Protein AF-A0A2A7MR68-F1 (afdb_monomer)

Radius of gyration: 27.94 Å; Cα contacts (8 Å, |Δi|>4): 15; chains: 1; bounding box: 68×42×60 Å

Structure (mmCIF, N/CA/C/O backbone):
data_AF-A0A2A7MR68-F1
#
_entry.id   AF-A0A2A7MR68-F1
#
loop_
_atom_site.group_PDB
_atom_site.id
_atom_site.type_symbol
_atom_site.label_atom_id
_atom_site.label_alt_id
_atom_site.label_comp_id
_atom_site.label_asym_id
_atom_site.label_entity_id
_atom_site.label_seq_id
_atom_site.pdbx_PDB_ins_code
_atom_site.Cartn_x
_atom_site.Cartn_y
_atom_site.Cartn_z
_atom_site.occupancy
_atom_site.B_iso_or_equiv
_atom_site.auth_seq_id
_atom_site.auth_comp_id
_atom_site.auth_asym_id
_atom_site.auth_atom_id
_atom_site.pdbx_PDB_model_num
ATOM 1 N N . MET A 1 1 ? 50.397 -33.764 39.983 1.00 43.91 1 MET A N 1
ATOM 2 C CA . MET A 1 1 ? 50.039 -32.702 39.023 1.00 43.91 1 MET A CA 1
ATOM 3 C C . MET A 1 1 ? 48.529 -32.780 38.830 1.00 43.91 1 MET A C 1
ATOM 5 O O . MET A 1 1 ? 48.083 -33.701 38.169 1.00 43.91 1 MET A O 1
ATOM 9 N N . GLY A 1 2 ? 47.789 -31.890 39.506 1.00 48.12 2 GLY A N 1
ATOM 10 C CA . GLY A 1 2 ? 46.398 -31.510 39.213 1.00 48.12 2 GLY A CA 1
ATOM 11 C C . GLY A 1 2 ? 45.254 -32.420 39.679 1.00 48.12 2 GLY A C 1
ATOM 12 O O . GLY A 1 2 ? 44.713 -33.154 38.864 1.00 48.12 2 GLY A O 1
ATOM 13 N N . ASP A 1 3 ? 44.816 -32.274 40.935 1.00 46.06 3 ASP A N 1
ATOM 14 C CA . ASP A 1 3 ? 43.413 -32.504 41.320 1.00 46.06 3 ASP A CA 1
ATOM 15 C C . ASP A 1 3 ? 42.536 -31.443 40.635 1.00 46.06 3 ASP A C 1
ATOM 17 O O . ASP A 1 3 ? 42.815 -30.247 40.753 1.00 46.06 3 ASP A O 1
ATOM 21 N N . VAL A 1 4 ? 41.476 -31.851 39.933 1.00 52.31 4 VAL A N 1
ATOM 22 C CA . VAL A 1 4 ? 40.451 -30.930 39.412 1.00 52.31 4 VAL A CA 1
ATOM 23 C C . VAL A 1 4 ? 39.128 -31.251 40.094 1.00 52.31 4 VAL A C 1
ATOM 25 O O . VAL A 1 4 ? 38.322 -32.056 39.629 1.00 52.31 4 VAL A O 1
ATOM 28 N N . THR A 1 5 ? 38.919 -30.605 41.235 1.00 50.59 5 THR A N 1
ATOM 29 C CA . THR A 1 5 ? 37.653 -30.586 41.966 1.00 50.59 5 THR A CA 1
ATOM 30 C C . THR A 1 5 ? 36.594 -29.883 41.118 1.00 50.59 5 THR A C 1
ATOM 32 O O . THR A 1 5 ? 36.638 -28.669 40.920 1.00 50.59 5 THR A O 1
ATOM 35 N N . THR A 1 6 ? 35.620 -30.638 40.607 1.00 55.28 6 THR A N 1
ATOM 36 C CA . THR A 1 6 ? 34.403 -30.063 40.020 1.00 55.28 6 THR A CA 1
ATOM 37 C C . THR A 1 6 ? 33.564 -29.457 41.143 1.00 55.28 6 THR A C 1
ATOM 39 O O . THR A 1 6 ? 32.910 -30.169 41.902 1.00 55.28 6 THR A O 1
ATOM 42 N N . HIS A 1 7 ? 33.576 -28.130 41.258 1.00 49.97 7 HIS A N 1
ATOM 43 C CA . HIS A 1 7 ? 32.625 -27.400 42.090 1.00 49.97 7 HIS A CA 1
ATOM 44 C C . HIS A 1 7 ? 31.303 -27.246 41.326 1.00 49.97 7 HIS A C 1
ATOM 46 O O . HIS A 1 7 ? 31.123 -26.314 40.545 1.00 49.97 7 HIS A O 1
ATOM 52 N N . GLN A 1 8 ? 30.364 -28.169 41.547 1.00 54.91 8 GLN A N 1
ATOM 53 C CA . GLN A 1 8 ? 28.955 -27.943 41.224 1.00 54.91 8 GLN A CA 1
ATOM 54 C C . GLN A 1 8 ? 28.374 -26.961 42.242 1.00 54.91 8 GLN A C 1
ATOM 56 O O . GLN A 1 8 ? 28.214 -27.286 43.417 1.00 54.91 8 GLN A O 1
ATOM 61 N N . VAL A 1 9 ? 28.062 -25.749 41.789 1.00 54.84 9 VAL A N 1
ATOM 62 C CA . VAL A 1 9 ? 27.311 -24.769 42.579 1.00 54.84 9 VAL A CA 1
ATOM 63 C C . VAL A 1 9 ? 25.818 -25.037 42.354 1.00 54.84 9 VAL A C 1
ATOM 65 O O . VAL A 1 9 ? 25.377 -25.000 41.202 1.00 54.84 9 VAL A O 1
ATOM 68 N N . PRO A 1 10 ? 25.015 -25.326 43.393 1.00 46.03 10 PRO A N 1
ATOM 69 C CA . PRO A 1 10 ? 23.580 -25.480 43.223 1.00 46.03 10 PRO A CA 1
ATOM 70 C C . PRO A 1 10 ? 22.953 -24.091 43.080 1.00 46.03 10 PRO A C 1
ATOM 72 O O . PRO A 1 10 ? 22.898 -23.306 44.025 1.00 46.03 10 PRO A O 1
ATOM 75 N N . TRP A 1 11 ? 22.476 -23.769 41.881 1.00 58.22 11 TRP A N 1
ATOM 76 C CA . TRP A 1 11 ? 21.620 -22.607 41.679 1.00 58.22 11 TRP A CA 1
ATOM 77 C C . TRP A 1 11 ? 20.300 -22.854 42.415 1.00 58.22 11 TRP A C 1
ATOM 79 O O . TRP A 1 11 ? 19.484 -23.674 41.992 1.00 58.22 11 TRP A O 1
ATOM 89 N N . HIS A 1 12 ? 20.073 -22.150 43.522 1.00 59.03 12 HIS A N 1
ATOM 90 C CA . HIS A 1 12 ? 18.744 -22.044 44.111 1.00 59.03 12 HIS A CA 1
ATOM 91 C C . HIS A 1 12 ? 17.873 -21.206 43.172 1.00 59.03 12 HIS A C 1
ATOM 93 O O . HIS A 1 12 ? 17.861 -19.979 43.242 1.00 59.03 12 HIS A O 1
ATOM 99 N N . ALA A 1 13 ? 17.148 -21.870 42.274 1.00 57.00 13 ALA A N 1
ATOM 100 C CA . ALA A 1 13 ? 16.078 -21.244 41.516 1.00 57.00 13 ALA A CA 1
ATOM 101 C C . ALA A 1 13 ? 14.901 -20.981 42.468 1.00 57.00 13 ALA A C 1
ATOM 103 O O . ALA A 1 13 ? 13.991 -21.799 42.607 1.00 57.00 13 ALA A O 1
ATOM 104 N N . THR A 1 14 ? 14.917 -19.845 43.166 1.00 58.62 14 THR A N 1
ATOM 105 C CA . THR A 1 14 ? 13.699 -19.304 43.766 1.00 58.62 14 THR A CA 1
ATOM 106 C C . THR A 1 14 ? 12.772 -18.926 42.618 1.00 58.62 14 THR A C 1
ATOM 108 O O . THR A 1 14 ? 13.008 -17.970 41.883 1.00 58.62 14 THR A O 1
ATOM 111 N N . GLY A 1 15 ? 11.737 -19.742 42.419 1.00 60.47 15 GLY A N 1
ATOM 112 C CA . GLY A 1 15 ? 10.716 -19.549 41.398 1.00 60.47 15 GLY A CA 1
ATOM 113 C C . GLY A 1 15 ? 9.951 -18.247 41.613 1.00 60.47 15 GLY A C 1
ATOM 114 O O . GLY A 1 15 ? 8.879 -18.235 42.205 1.00 60.47 15 GLY A O 1
ATOM 115 N N . HIS A 1 16 ? 10.490 -17.141 41.113 1.00 61.75 16 HIS A N 1
ATOM 116 C CA . HIS A 1 16 ? 9.699 -15.994 40.704 1.00 61.75 16 HIS A CA 1
ATOM 117 C C . HIS A 1 16 ? 9.398 -16.187 39.225 1.00 61.75 16 HIS A C 1
ATOM 119 O O . HIS A 1 16 ? 10.177 -15.780 38.369 1.00 61.75 16 HIS A O 1
ATOM 125 N N . HIS A 1 17 ? 8.268 -16.825 38.915 1.00 67.56 17 HIS A N 1
ATOM 126 C CA . HIS A 1 17 ? 7.688 -16.672 37.588 1.00 67.56 17 HIS A CA 1
ATOM 127 C C . HIS A 1 17 ? 7.391 -15.176 37.417 1.00 67.56 17 HIS A C 1
ATOM 129 O O . HIS A 1 17 ? 6.553 -14.649 38.158 1.00 67.56 17 HIS A O 1
ATOM 135 N N . PRO A 1 18 ? 8.085 -14.449 36.522 1.00 70.31 18 PRO A N 1
ATOM 136 C CA . PRO A 1 18 ? 7.767 -13.051 36.310 1.00 70.31 18 PRO A CA 1
ATOM 137 C C . PRO A 1 18 ? 6.316 -12.992 35.836 1.00 70.31 18 PRO A C 1
ATOM 139 O O . PRO A 1 18 ? 5.958 -13.632 34.846 1.00 70.31 18 PRO A O 1
ATOM 142 N N . ARG A 1 19 ? 5.464 -12.263 36.571 1.00 75.69 19 ARG A N 1
ATOM 143 C CA . ARG A 1 19 ? 4.095 -11.983 36.127 1.00 75.69 19 ARG A CA 1
ATOM 144 C C . ARG A 1 19 ? 4.184 -11.458 34.700 1.00 75.69 19 ARG A C 1
ATOM 146 O O . ARG A 1 19 ? 4.891 -10.477 34.463 1.00 75.69 19 ARG A O 1
ATOM 153 N N . GLN A 1 20 ? 3.506 -12.125 33.766 1.00 80.56 20 GLN A N 1
ATOM 154 C CA . GLN A 1 20 ? 3.470 -11.680 32.379 1.00 80.56 20 GLN A CA 1
ATOM 155 C C . GLN A 1 20 ? 2.995 -10.228 32.353 1.00 80.56 20 GLN A C 1
ATOM 157 O O . GLN A 1 20 ? 1.915 -9.895 32.842 1.00 80.56 20 GLN A O 1
ATOM 162 N N . ARG A 1 21 ? 3.849 -9.344 31.842 1.00 85.25 21 ARG A N 1
ATOM 163 C CA . ARG A 1 21 ? 3.536 -7.928 31.710 1.00 85.25 21 ARG A CA 1
ATOM 164 C C . ARG A 1 21 ? 2.578 -7.771 30.536 1.00 85.25 21 ARG A C 1
ATOM 166 O O . ARG A 1 21 ? 2.937 -8.083 29.406 1.00 85.25 21 ARG A O 1
ATOM 173 N N . THR A 1 22 ? 1.372 -7.286 30.802 1.00 88.56 22 THR A N 1
ATOM 174 C CA . THR A 1 22 ? 0.425 -6.918 29.748 1.00 88.56 22 THR A CA 1
ATOM 175 C C . THR A 1 22 ? 0.945 -5.675 29.030 1.00 88.56 22 THR A C 1
ATOM 177 O O . THR A 1 22 ? 1.217 -4.656 29.667 1.00 88.56 22 THR A O 1
ATOM 180 N N . PHE A 1 23 ? 1.095 -5.753 27.710 1.00 88.94 23 PHE A N 1
ATOM 181 C CA . PHE A 1 23 ? 1.449 -4.610 26.872 1.00 88.94 23 PHE A CA 1
ATOM 182 C C . PHE A 1 23 ? 0.184 -4.073 26.208 1.00 88.94 23 PHE A C 1
ATOM 184 O O . PHE A 1 23 ? -0.411 -4.739 25.367 1.00 88.94 23 PHE A O 1
ATOM 191 N N . THR A 1 24 ? -0.243 -2.880 26.613 1.00 92.56 24 THR A N 1
ATOM 192 C CA . THR A 1 24 ? -1.360 -2.165 25.986 1.00 92.56 24 THR A CA 1
ATOM 193 C C . THR A 1 24 ? -0.845 -1.232 24.892 1.00 92.56 24 THR A C 1
ATOM 195 O O . THR A 1 24 ? 0.337 -0.877 24.869 1.00 92.56 24 THR A O 1
ATOM 198 N N . GLN A 1 25 ? -1.734 -0.791 24.000 1.00 91.69 25 GLN A N 1
ATOM 199 C CA . GLN A 1 25 ? -1.414 0.223 22.994 1.00 91.69 25 GLN A CA 1
ATOM 200 C C . GLN A 1 25 ? -0.868 1.504 23.649 1.00 91.69 25 GLN A C 1
ATOM 202 O O . GLN A 1 25 ? -1.314 1.915 24.724 1.00 91.69 25 GLN A O 1
ATOM 207 N N . SER A 1 26 ? 0.121 2.134 23.006 1.00 94.69 26 SER A N 1
ATOM 208 C CA . SER A 1 26 ? 0.662 3.418 23.461 1.00 94.69 26 SER A CA 1
ATOM 209 C C . SER A 1 26 ? -0.407 4.505 23.380 1.00 94.69 26 SER A C 1
ATOM 211 O O . SER A 1 26 ? -1.126 4.588 22.387 1.00 94.69 26 SER A O 1
ATOM 213 N N . SER A 1 27 ? -0.444 5.405 24.365 1.00 94.81 27 SER A N 1
ATOM 214 C CA . SER A 1 27 ? -1.340 6.568 24.355 1.00 94.81 27 SER A CA 1
ATOM 215 C C . SER A 1 27 ? -1.195 7.433 23.099 1.00 94.81 27 SER A C 1
ATOM 217 O O . SER A 1 27 ? -2.174 8.006 22.642 1.00 94.81 27 SER A O 1
ATOM 219 N N . LYS A 1 28 ? -0.002 7.473 22.489 1.00 94.81 28 LYS A N 1
ATOM 220 C CA . LYS A 1 28 ? 0.262 8.226 21.251 1.00 94.81 28 LYS A CA 1
ATOM 221 C C . LYS A 1 28 ? -0.526 7.725 20.037 1.00 94.81 28 LYS A C 1
ATOM 223 O O . LYS A 1 28 ? -0.640 8.453 19.061 1.00 94.81 28 LYS A O 1
ATOM 228 N N . LEU A 1 29 ? -1.002 6.481 20.073 1.00 94.00 29 LEU A N 1
ATOM 229 C CA . LEU A 1 29 ? -1.714 5.8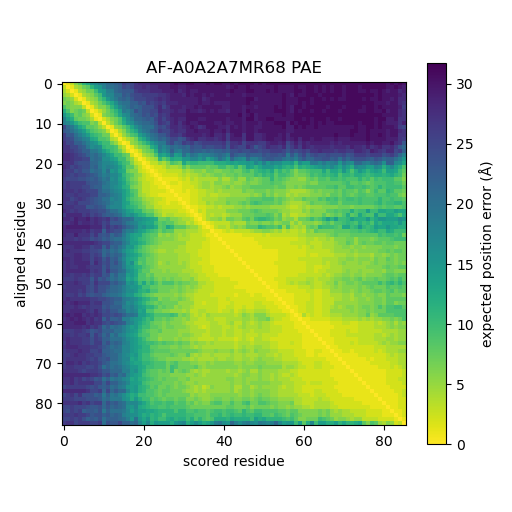53 18.962 1.00 94.00 29 LEU A CA 1
ATOM 230 C C . LEU A 1 29 ? -3.237 5.889 19.130 1.00 94.00 29 LEU A C 1
ATOM 232 O O . LEU A 1 29 ? -3.923 5.369 18.260 1.00 94.00 29 LEU A O 1
ATOM 236 N N . GLN A 1 30 ? -3.772 6.423 20.235 1.00 91.19 30 GLN A N 1
ATOM 237 C CA . GLN A 1 30 ? -5.210 6.318 20.529 1.00 91.19 30 GLN A CA 1
ATOM 238 C C . GLN A 1 30 ? -6.092 7.039 19.501 1.00 91.19 30 GLN A C 1
ATOM 240 O O . GLN A 1 30 ? -7.164 6.544 19.176 1.00 91.19 30 GLN A O 1
ATOM 245 N N . ASP A 1 31 ? -5.600 8.137 18.927 1.00 90.25 31 ASP A N 1
ATOM 246 C CA . ASP A 1 31 ? -6.330 8.949 17.945 1.00 90.25 31 ASP A CA 1
ATOM 247 C C . ASP A 1 31 ? -5.751 8.816 16.525 1.00 90.25 31 ASP A C 1
ATOM 249 O O . ASP A 1 31 ? -5.918 9.694 15.678 1.00 90.25 31 ASP A O 1
ATOM 253 N N . VAL A 1 32 ? -5.018 7.733 16.247 1.00 89.69 32 VAL A N 1
ATOM 254 C CA . VAL A 1 32 ? -4.484 7.460 14.906 1.00 89.69 32 VAL A CA 1
ATOM 255 C C . VAL A 1 32 ? -5.509 6.646 14.120 1.00 89.69 32 VAL A C 1
ATOM 257 O O . VAL A 1 32 ? -5.679 5.453 14.364 1.00 89.69 32 VAL A O 1
ATOM 260 N N . LEU A 1 33 ? -6.164 7.279 13.143 1.00 83.25 33 LEU A N 1
ATOM 261 C CA . LEU A 1 33 ? -7.139 6.632 12.262 1.00 83.25 33 LEU A CA 1
ATOM 262 C C . LEU A 1 33 ? -6.590 6.505 10.837 1.00 83.25 33 LEU A C 1
ATOM 264 O O . LEU A 1 33 ? -6.469 7.486 10.107 1.00 83.25 33 LEU A O 1
ATOM 268 N N . TYR A 1 34 ? -6.294 5.274 10.426 1.00 81.69 34 TYR A N 1
ATOM 269 C CA . TYR A 1 34 ? -5.946 4.925 9.049 1.00 81.69 34 TYR A CA 1
ATOM 270 C C . TYR A 1 34 ? -6.821 3.754 8.590 1.00 81.69 34 TYR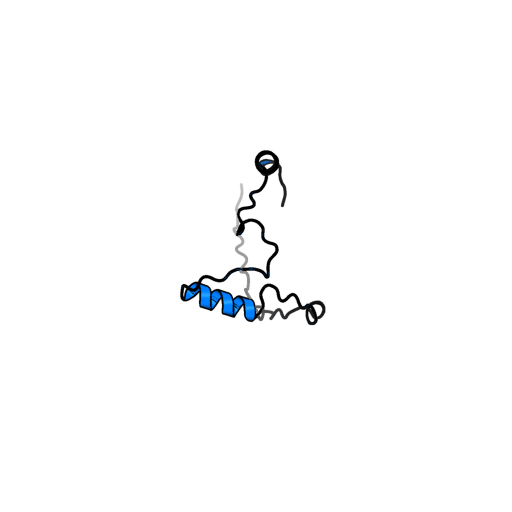 A C 1
ATOM 272 O O . TYR A 1 34 ? -6.509 2.588 8.822 1.00 81.69 34 TYR A O 1
ATOM 280 N N . GLU A 1 35 ? -7.952 4.069 7.957 1.00 80.25 35 GLU A N 1
ATOM 281 C CA . GLU A 1 35 ? -9.045 3.111 7.722 1.00 80.25 35 GLU A CA 1
ATOM 282 C C . GLU A 1 35 ? -8.904 2.224 6.474 1.00 80.25 35 GLU A C 1
ATOM 284 O O . GLU A 1 35 ? -9.815 1.459 6.159 1.00 80.25 35 GLU A O 1
ATOM 289 N N . ILE A 1 36 ? -7.767 2.240 5.765 1.00 81.56 36 ILE A N 1
ATOM 290 C CA . ILE A 1 36 ? -7.599 1.429 4.537 1.00 81.56 36 ILE A CA 1
ATOM 291 C C . ILE A 1 36 ? -7.859 -0.071 4.789 1.00 81.56 36 ILE A C 1
ATOM 293 O O . ILE A 1 36 ? -8.269 -0.794 3.879 1.00 81.56 36 ILE A O 1
ATOM 297 N N . ARG A 1 37 ? -7.664 -0.533 6.031 1.00 80.50 37 ARG A N 1
ATOM 298 C CA . ARG A 1 37 ? -7.937 -1.908 6.480 1.00 80.50 37 ARG A CA 1
ATOM 299 C C . ARG A 1 37 ? -8.955 -1.969 7.629 1.00 80.50 37 ARG A C 1
ATOM 301 O O . ARG A 1 37 ? -8.757 -2.721 8.574 1.00 80.50 37 ARG A O 1
ATOM 308 N N . GLY A 1 38 ? -9.999 -1.143 7.573 1.00 86.94 38 GLY A N 1
ATOM 309 C CA . GLY A 1 38 ? -11.087 -1.122 8.560 1.00 86.94 38 GLY A CA 1
ATOM 310 C C . GLY A 1 38 ? -12.230 -2.122 8.286 1.00 86.94 38 GLY A C 1
ATOM 311 O O . GLY A 1 38 ? -12.107 -2.984 7.413 1.00 86.94 38 GLY A O 1
ATOM 312 N N . PRO A 1 39 ? -13.391 -1.974 8.955 1.00 91.19 39 PRO A N 1
ATOM 313 C CA . PRO A 1 39 ? -14.531 -2.901 8.849 1.00 91.19 39 PRO A CA 1
ATOM 314 C C . PRO A 1 39 ? -15.063 -3.103 7.422 1.00 91.19 39 PRO A C 1
ATOM 316 O O . PRO A 1 39 ? -15.535 -4.1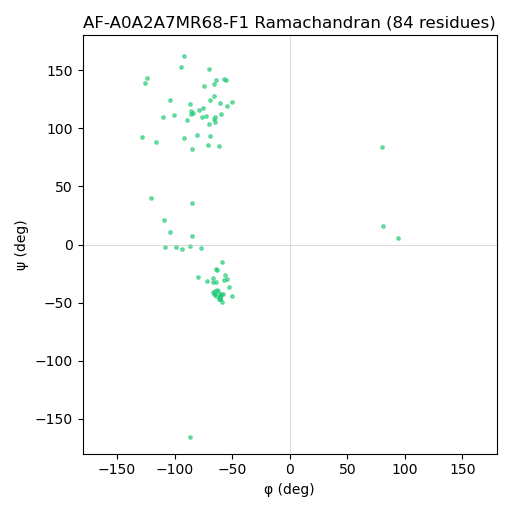79 7.057 1.00 91.19 39 PRO A O 1
ATOM 319 N N . VAL A 1 40 ? -14.958 -2.075 6.573 1.00 91.50 40 VAL A N 1
ATOM 320 C CA . VAL A 1 40 ? -15.327 -2.167 5.151 1.00 91.50 40 VAL A CA 1
ATOM 321 C C . VAL A 1 40 ? -14.412 -3.142 4.405 1.00 91.50 40 VAL A C 1
ATOM 323 O O . VAL A 1 40 ? -14.882 -3.920 3.576 1.00 91.50 40 VAL A O 1
ATOM 326 N N . HIS A 1 41 ? -13.113 -3.133 4.715 1.00 91.06 41 HIS A N 1
ATOM 327 C CA . HIS A 1 41 ? -12.155 -4.074 4.140 1.00 91.06 41 HIS A CA 1
ATOM 328 C C . HIS A 1 41 ? -12.445 -5.508 4.595 1.00 91.06 41 HIS A C 1
ATOM 330 O O . HIS A 1 41 ? -12.438 -6.414 3.765 1.00 91.06 41 HIS A O 1
ATOM 336 N N . GLU A 1 42 ? -12.762 -5.709 5.877 1.00 92.94 42 GLU A N 1
ATOM 337 C CA . GLU A 1 42 ? -13.158 -7.020 6.411 1.00 92.94 42 GLU A CA 1
ATOM 338 C C . GLU A 1 42 ? -14.406 -7.560 5.704 1.00 92.94 42 GLU A C 1
ATOM 340 O O . GLU A 1 42 ? -14.451 -8.722 5.293 1.00 92.94 42 GLU A O 1
ATOM 345 N N . HIS A 1 43 ? -15.405 -6.703 5.490 1.00 95.06 43 HIS A N 1
ATOM 346 C CA . HIS A 1 43 ? -16.617 -7.088 4.779 1.00 95.06 43 HIS A CA 1
ATOM 347 C C . HIS A 1 43 ? -16.348 -7.436 3.310 1.00 95.06 43 HIS A C 1
ATOM 349 O O . HIS A 1 43 ? -16.874 -8.432 2.811 1.00 95.06 43 HIS A O 1
ATOM 355 N N . ALA A 1 44 ? -15.512 -6.650 2.625 1.00 94.75 44 ALA A N 1
ATOM 356 C CA . ALA A 1 44 ? -15.082 -6.952 1.264 1.00 94.75 44 ALA A CA 1
ATOM 357 C C . ALA A 1 44 ? -14.342 -8.299 1.196 1.00 94.75 44 ALA A C 1
ATOM 359 O O . ALA A 1 44 ? -14.649 -9.105 0.324 1.00 94.75 44 ALA A O 1
ATOM 360 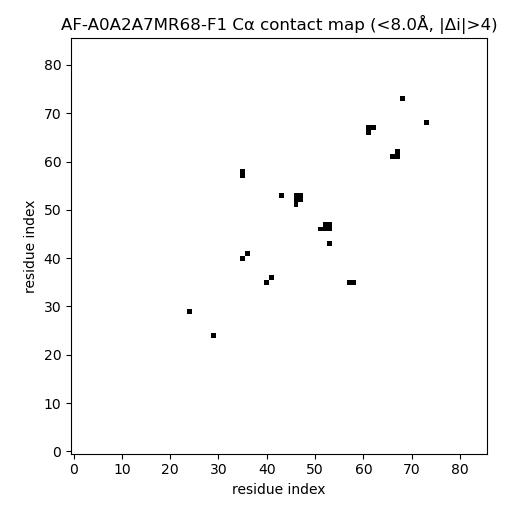N N . ALA A 1 45 ? -13.443 -8.580 2.145 1.00 94.19 45 ALA A N 1
ATOM 361 C CA . ALA A 1 45 ? -12.715 -9.847 2.218 1.00 94.19 45 ALA A CA 1
ATOM 362 C C . ALA A 1 45 ? -13.649 -11.047 2.447 1.00 94.19 45 ALA A C 1
ATOM 364 O O . ALA A 1 45 ? -13.466 -12.097 1.832 1.00 94.19 45 ALA A O 1
ATOM 365 N N . ARG A 1 46 ? -14.686 -10.891 3.281 1.00 97.38 46 ARG A N 1
ATOM 366 C CA . ARG A 1 46 ? -15.729 -11.913 3.457 1.00 97.38 46 ARG A CA 1
ATOM 367 C C . ARG A 1 46 ? -16.468 -12.196 2.144 1.00 97.38 46 ARG A C 1
ATOM 369 O O . ARG A 1 46 ? -16.624 -13.356 1.784 1.00 97.38 46 ARG A O 1
ATOM 376 N N . LEU A 1 47 ? -16.880 -11.154 1.416 1.00 97.81 47 LEU A N 1
ATOM 377 C CA . LEU A 1 47 ? -17.533 -11.313 0.111 1.00 97.81 47 LEU A CA 1
ATOM 378 C C . LEU A 1 47 ? -16.603 -11.988 -0.912 1.00 97.81 47 LEU A C 1
ATOM 380 O O . LEU A 1 47 ? -17.050 -12.853 -1.662 1.00 97.81 47 LEU A O 1
ATOM 384 N N . GLU A 1 48 ? -15.311 -11.643 -0.922 1.00 96.38 48 GLU A N 1
ATOM 385 C CA . GLU A 1 48 ? -14.310 -12.326 -1.754 1.00 96.38 48 GLU A CA 1
ATOM 386 C C . GLU A 1 48 ? -14.210 -13.824 -1.406 1.00 96.38 48 GLU A C 1
ATOM 388 O O . GLU A 1 48 ? -14.186 -14.658 -2.311 1.00 96.38 48 GLU A O 1
ATOM 393 N N . ALA A 1 49 ? -14.220 -14.183 -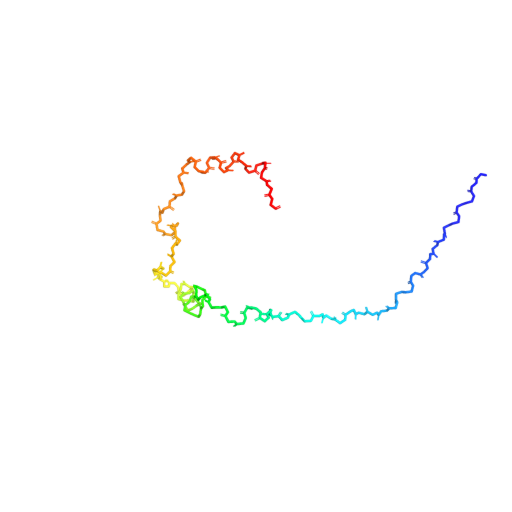0.116 1.00 97.50 49 ALA A N 1
ATOM 394 C CA . ALA A 1 49 ? -14.196 -15.578 0.341 1.00 97.50 49 ALA A CA 1
ATOM 395 C C . ALA A 1 49 ? -15.472 -16.362 -0.024 1.00 97.50 49 ALA A C 1
ATOM 397 O O . ALA A 1 49 ? -15.415 -17.571 -0.238 1.00 97.50 49 ALA A O 1
ATOM 398 N N . GLU A 1 50 ? -16.608 -15.675 -0.143 1.00 98.31 50 GLU A N 1
ATOM 399 C CA . GLU A 1 50 ? -17.877 -16.223 -0.647 1.00 98.31 50 GLU A CA 1
ATOM 400 C C . GLU A 1 50 ? -17.894 -16.374 -2.183 1.00 98.31 50 GLU A C 1
ATOM 402 O O . GLU A 1 50 ? -18.851 -16.902 -2.747 1.00 98.31 50 GLU A O 1
ATOM 407 N N . GLY A 1 51 ? -16.827 -15.949 -2.869 1.00 98.06 51 GLY A N 1
ATOM 408 C CA . GLY A 1 51 ? -16.666 -16.067 -4.319 1.00 98.06 51 GLY A CA 1
ATOM 409 C C . GLY A 1 51 ? -17.116 -14.835 -5.107 1.00 98.06 51 GLY A C 1
ATOM 410 O O . GLY A 1 51 ? -17.109 -14.860 -6.340 1.00 98.06 51 GLY A O 1
ATOM 411 N N . HIS A 1 52 ? -17.488 -13.741 -4.438 1.00 98.06 52 HIS A N 1
ATOM 412 C CA . HIS A 1 52 ? -17.825 -12.498 -5.123 1.00 98.06 52 HIS A CA 1
ATOM 413 C C . HIS A 1 52 ? -16.571 -11.791 -5.634 1.00 98.06 52 HIS A C 1
ATOM 415 O O . HIS A 1 52 ? -15.585 -11.608 -4.923 1.00 98.06 52 HIS A O 1
ATOM 421 N N . ARG A 1 53 ? -16.635 -11.296 -6.871 1.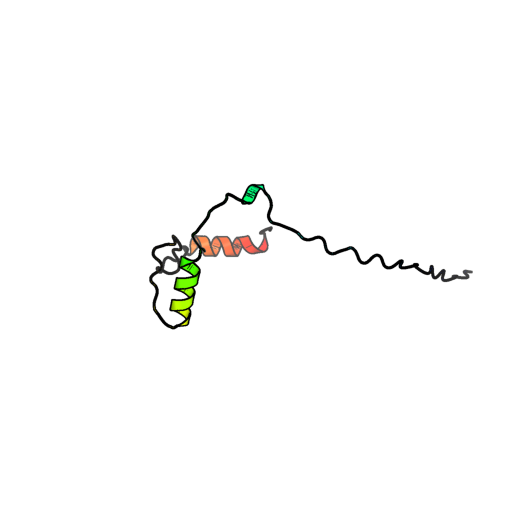00 95.56 53 ARG A N 1
ATOM 422 C CA . ARG A 1 53 ? -15.593 -10.421 -7.404 1.00 95.56 53 ARG A CA 1
ATOM 423 C C . ARG A 1 53 ? -15.776 -9.005 -6.859 1.00 95.56 53 ARG A C 1
ATOM 425 O O . ARG A 1 53 ? -16.743 -8.333 -7.211 1.00 95.56 53 ARG A O 1
ATOM 432 N N . ILE A 1 54 ? -14.814 -8.529 -6.072 1.00 94.75 54 ILE A N 1
ATOM 433 C CA . ILE A 1 54 ? -14.772 -7.151 -5.569 1.00 94.75 54 ILE A CA 1
ATOM 434 C C . ILE A 1 54 ? -13.737 -6.342 -6.356 1.00 94.75 54 ILE A C 1
ATOM 436 O O . ILE A 1 54 ? -12.567 -6.709 -6.439 1.00 94.75 54 ILE A O 1
ATOM 440 N N . LEU A 1 55 ? -14.158 -5.218 -6.942 1.00 93.19 55 LEU A N 1
ATOM 441 C CA . LEU A 1 55 ? -13.246 -4.280 -7.596 1.00 93.19 55 LEU A CA 1
ATOM 442 C C . LEU A 1 55 ? -12.675 -3.299 -6.561 1.00 93.19 55 LEU A C 1
ATOM 444 O O . LEU A 1 55 ? -13.405 -2.498 -5.982 1.00 93.19 55 LEU A O 1
ATOM 448 N N . LYS A 1 56 ? -11.360 -3.354 -6.334 1.00 91.19 56 LYS A N 1
ATOM 449 C CA . LYS A 1 56 ? -10.670 -2.588 -5.282 1.00 91.19 56 LYS A CA 1
ATOM 450 C C . LYS A 1 56 ? -10.316 -1.175 -5.747 1.00 91.19 56 LYS A C 1
ATOM 452 O O . LYS A 1 56 ? -9.188 -0.928 -6.138 1.00 91.19 56 LYS A O 1
ATOM 457 N N . LEU A 1 57 ? -11.265 -0.242 -5.691 1.00 91.94 57 LEU A N 1
ATOM 458 C CA . LEU A 1 57 ? -11.041 1.172 -6.061 1.00 91.94 57 LEU A CA 1
ATOM 459 C C . LEU A 1 57 ? -10.498 2.037 -4.910 1.00 91.94 57 LEU A C 1
ATOM 461 O O . LEU A 1 57 ? -10.265 3.229 -5.076 1.00 91.94 57 LEU A O 1
ATOM 465 N N . ASN A 1 58 ? -10.322 1.442 -3.732 1.00 89.31 58 ASN A N 1
ATOM 466 C CA . ASN A 1 58 ? -9.923 2.117 -2.499 1.00 89.31 58 ASN A CA 1
ATOM 467 C C . ASN A 1 58 ? -8.406 2.097 -2.244 1.00 89.31 58 ASN A C 1
ATOM 469 O O . ASN A 1 58 ? -7.958 2.648 -1.241 1.00 89.31 58 ASN A O 1
ATOM 473 N N . ILE A 1 59 ? -7.620 1.430 -3.095 1.00 87.69 59 ILE A N 1
ATOM 474 C CA . ILE A 1 59 ? -6.173 1.275 -2.914 1.00 87.69 59 ILE A CA 1
ATOM 475 C C . ILE A 1 59 ? -5.413 1.749 -4.149 1.00 87.69 59 ILE A C 1
ATOM 477 O O . ILE A 1 59 ? -5.766 1.423 -5.277 1.00 87.69 59 ILE A O 1
ATOM 481 N N . GLY A 1 60 ? -4.305 2.450 -3.922 1.00 90.94 60 GLY A N 1
ATOM 482 C CA . GLY A 1 60 ? -3.329 2.790 -4.958 1.00 90.94 60 GLY A CA 1
ATOM 483 C C . GLY A 1 60 ? -2.302 1.681 -5.193 1.00 90.94 60 GLY A C 1
ATOM 484 O O . GLY A 1 60 ? -1.132 1.988 -5.374 1.00 90.94 60 GLY A O 1
ATOM 485 N N . ASN A 1 61 ? -2.697 0.404 -5.101 1.00 93.12 61 ASN A N 1
ATOM 486 C CA . ASN A 1 61 ? -1.801 -0.720 -5.387 1.00 93.12 61 ASN A CA 1
ATOM 487 C C . ASN A 1 61 ? -1.800 -0.980 -6.903 1.00 93.12 61 ASN A C 1
ATOM 489 O O . ASN A 1 61 ? -2.838 -1.410 -7.401 1.00 93.12 61 ASN A O 1
ATOM 493 N N . PRO A 1 62 ? -0.692 -0.762 -7.633 1.00 94.38 62 PRO A N 1
ATOM 494 C CA . PRO A 1 62 ? -0.686 -0.885 -9.091 1.00 94.38 62 PRO A CA 1
ATOM 495 C C . PRO A 1 62 ? -0.771 -2.336 -9.590 1.00 94.38 62 PRO A C 1
ATOM 497 O O . PRO A 1 62 ? -1.378 -2.590 -10.630 1.00 94.38 62 PRO A O 1
ATOM 500 N N . ALA A 1 63 ? -0.217 -3.299 -8.844 1.00 94.50 63 ALA A N 1
ATOM 501 C CA . ALA A 1 63 ? -0.062 -4.679 -9.312 1.00 94.50 63 ALA A CA 1
ATOM 502 C C . ALA A 1 63 ? -1.397 -5.379 -9.667 1.00 94.50 63 ALA A C 1
ATOM 504 O O . ALA A 1 63 ? -1.496 -5.948 -10.752 1.00 94.50 63 ALA A O 1
ATOM 505 N N . PRO A 1 64 ? -2.481 -5.281 -8.863 1.00 91.75 64 PRO A N 1
ATOM 506 C CA . PRO A 1 64 ? -3.799 -5.806 -9.240 1.00 91.75 64 PRO A CA 1
ATOM 507 C C . PRO A 1 64 ? -4.393 -5.225 -10.534 1.00 91.75 64 PRO A C 1
ATOM 509 O O . PRO A 1 64 ? -5.352 -5.787 -11.060 1.00 91.75 64 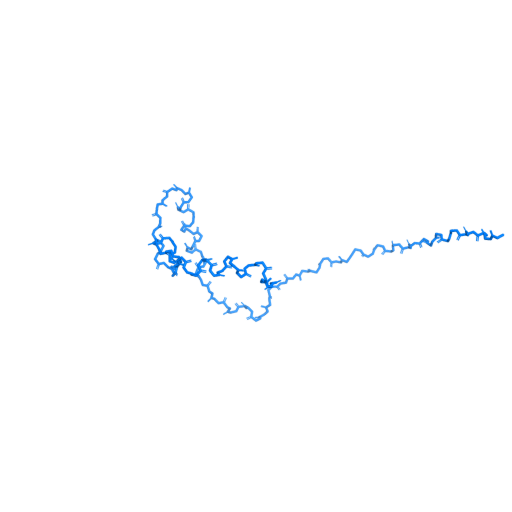PRO A O 1
ATOM 512 N N . PHE A 1 65 ? -3.855 -4.109 -11.034 1.00 94.44 65 PHE A N 1
ATOM 513 C CA . PHE A 1 65 ? -4.279 -3.455 -12.274 1.00 94.44 6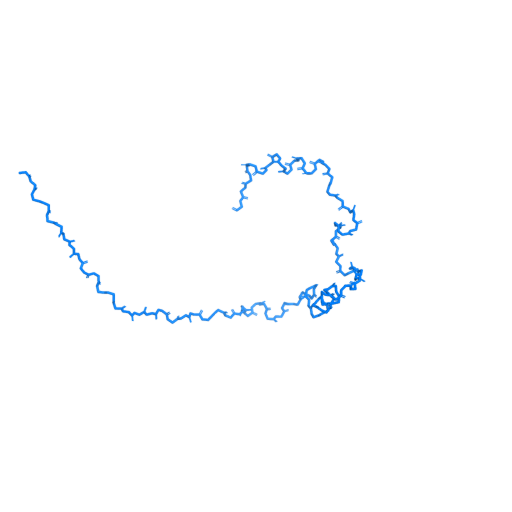5 PHE A CA 1
ATOM 514 C C . PHE A 1 65 ? -3.309 -3.690 -13.442 1.00 94.44 65 PHE A C 1
ATOM 516 O O . PHE A 1 65 ? -3.451 -3.050 -14.480 1.00 94.44 65 PHE A O 1
ATOM 523 N N . GLY A 1 66 ? -2.345 -4.606 -13.295 1.00 95.19 66 GLY A N 1
ATOM 524 C CA . GLY A 1 66 ? -1.425 -4.999 -14.368 1.00 95.19 66 GLY A CA 1
ATOM 525 C C . GLY A 1 66 ? -0.251 -4.045 -14.585 1.00 95.19 66 GLY A C 1
ATOM 526 O O . GLY A 1 66 ? 0.393 -4.097 -15.630 1.00 95.19 66 GLY A O 1
ATOM 527 N N . PHE A 1 67 ? 0.026 -3.163 -13.623 1.00 96.75 67 PHE A N 1
ATOM 528 C CA . PHE A 1 67 ? 1.243 -2.360 -13.637 1.00 96.75 67 PHE A CA 1
ATOM 529 C C . PHE A 1 67 ? 2.377 -3.144 -12.983 1.00 96.75 67 PHE A C 1
ATOM 531 O O . PHE A 1 67 ? 2.373 -3.356 -11.770 1.00 96.75 67 PHE A O 1
ATOM 538 N N . GLU A 1 68 ? 3.352 -3.525 -13.798 1.00 96.56 68 GLU A N 1
ATOM 539 C CA . GLU A 1 68 ? 4.572 -4.192 -13.356 1.00 96.56 68 GLU A CA 1
ATOM 540 C C . GLU A 1 68 ? 5.705 -3.187 -13.137 1.00 96.56 68 GLU A C 1
ATOM 542 O O . GLU A 1 68 ? 5.762 -2.121 -13.763 1.00 96.56 68 GLU A O 1
ATOM 547 N N . ALA A 1 69 ? 6.630 -3.532 -12.241 1.00 96.62 69 ALA A N 1
ATOM 548 C CA . ALA A 1 69 ? 7.858 -2.767 -12.087 1.00 96.62 69 ALA A CA 1
ATOM 549 C C . ALA A 1 69 ? 8.715 -2.888 -13.368 1.00 96.62 69 ALA A C 1
ATOM 551 O O . ALA A 1 69 ? 8.848 -3.990 -13.899 1.00 96.62 69 ALA A O 1
ATOM 552 N N . PRO A 1 70 ? 9.331 -1.797 -13.863 1.00 97.75 70 PRO A N 1
ATOM 553 C CA . PRO A 1 70 ? 10.218 -1.857 -15.021 1.00 97.75 70 PRO A CA 1
ATOM 554 C C . PRO A 1 70 ? 11.392 -2.826 -14.830 1.00 97.75 70 PRO A C 1
ATOM 556 O O . PRO A 1 70 ? 12.017 -2.843 -13.767 1.00 97.75 70 PRO A O 1
ATOM 559 N N . ASP A 1 71 ? 11.772 -3.533 -15.899 1.00 97.62 71 ASP A N 1
ATOM 560 C CA . ASP A 1 71 ? 12.866 -4.520 -15.893 1.00 97.62 71 ASP A CA 1
ATOM 561 C C . ASP A 1 71 ? 14.182 -3.971 -15.335 1.00 97.62 71 ASP A C 1
ATOM 563 O O . ASP A 1 71 ? 14.912 -4.672 -14.635 1.00 97.62 71 ASP A O 1
ATOM 567 N N . VAL A 1 72 ? 14.481 -2.701 -15.622 1.00 97.88 72 VAL A N 1
ATOM 568 C CA . VAL A 1 72 ? 15.687 -2.026 -15.126 1.00 97.88 72 VAL A CA 1
ATOM 569 C C . VAL A 1 72 ? 15.694 -1.985 -13.597 1.00 97.88 72 VAL A C 1
ATOM 571 O O . VAL A 1 72 ? 16.687 -2.363 -12.984 1.00 97.88 72 VAL A O 1
ATOM 574 N N . ILE A 1 73 ? 14.565 -1.624 -12.975 1.00 97.31 73 ILE A N 1
ATOM 575 C CA . ILE A 1 73 ? 14.439 -1.572 -11.512 1.00 97.31 73 ILE A CA 1
ATOM 576 C C . ILE A 1 73 ? 14.593 -2.972 -10.919 1.00 97.31 73 ILE A C 1
ATOM 578 O O . ILE A 1 73 ? 15.313 -3.151 -9.938 1.00 97.31 73 ILE A O 1
ATOM 582 N N . MET A 1 74 ? 13.954 -3.973 -11.529 1.00 97.81 74 MET A N 1
ATOM 583 C CA . MET A 1 74 ? 14.033 -5.359 -11.063 1.00 97.81 74 MET A CA 1
ATOM 584 C C . MET A 1 74 ? 15.467 -5.890 -11.113 1.00 97.81 74 MET A C 1
ATOM 586 O O . MET A 1 74 ? 15.954 -6.458 -10.134 1.00 97.81 74 MET A O 1
ATOM 590 N N . ARG A 1 75 ? 16.168 -5.670 -12.229 1.00 97.88 75 ARG A N 1
ATOM 591 C CA . ARG A 1 75 ? 17.564 -6.082 -12.406 1.00 97.88 75 ARG A CA 1
ATOM 592 C C . ARG A 1 75 ? 18.483 -5.420 -11.383 1.00 97.88 75 ARG A C 1
ATOM 594 O O . ARG A 1 75 ? 19.302 -6.111 -10.776 1.00 97.88 75 ARG A O 1
ATOM 601 N N . ASP A 1 76 ? 18.335 -4.114 -11.193 1.00 97.75 76 ASP A N 1
ATOM 602 C CA . ASP A 1 76 ? 19.173 -3.349 -10.271 1.00 97.75 76 ASP A CA 1
ATOM 603 C C . ASP A 1 76 ? 18.918 -3.769 -8.818 1.00 97.75 76 ASP A C 1
ATOM 605 O O . ASP A 1 76 ? 19.870 -3.981 -8.064 1.00 97.75 76 ASP A O 1
ATOM 609 N N . MET A 1 77 ? 17.654 -3.996 -8.437 1.00 97.25 77 MET A N 1
ATOM 610 C CA . MET A 1 77 ? 17.319 -4.557 -7.126 1.00 97.25 77 MET A CA 1
ATOM 611 C C . MET A 1 77 ? 17.961 -5.931 -6.916 1.00 97.25 77 MET A C 1
ATOM 613 O O . MET A 1 77 ? 18.613 -6.137 -5.894 1.00 97.25 77 MET A O 1
ATOM 617 N N . ILE A 1 78 ? 17.828 -6.857 -7.874 1.00 97.44 78 ILE A N 1
ATOM 618 C CA . ILE A 1 78 ? 18.416 -8.205 -7.779 1.00 97.44 78 ILE A CA 1
ATOM 619 C C . ILE A 1 78 ? 19.937 -8.132 -7.598 1.00 97.44 78 ILE A C 1
ATOM 621 O O . ILE A 1 78 ? 20.487 -8.854 -6.766 1.00 97.44 78 ILE A O 1
ATOM 625 N N . ALA A 1 79 ? 20.614 -7.253 -8.339 1.00 97.69 79 ALA A N 1
ATOM 626 C CA . ALA A 1 79 ? 22.058 -7.064 -8.225 1.00 97.69 79 ALA A CA 1
ATOM 627 C C . ALA A 1 79 ? 22.478 -6.476 -6.867 1.00 97.69 79 ALA A C 1
ATOM 629 O O . ALA A 1 79 ? 23.557 -6.798 -6.369 1.00 97.69 79 ALA A O 1
ATOM 630 N N . ALA A 1 80 ? 21.636 -5.633 -6.262 1.00 97.06 80 ALA A N 1
ATOM 631 C CA . ALA A 1 80 ? 21.913 -5.006 -4.973 1.00 97.06 80 ALA A CA 1
ATOM 632 C C . ALA A 1 80 ? 21.641 -5.928 -3.770 1.00 97.06 80 ALA A C 1
ATOM 634 O O . ALA A 1 80 ? 22.305 -5.780 -2.743 1.00 97.06 80 ALA A O 1
ATOM 635 N N . LEU A 1 81 ? 20.708 -6.886 -3.880 1.00 97.06 81 LEU A N 1
ATOM 636 C CA . LEU A 1 81 ? 20.278 -7.754 -2.769 1.00 97.06 81 LEU A CA 1
ATOM 637 C C . LEU A 1 81 ? 21.424 -8.435 -1.988 1.00 97.06 81 LEU A C 1
ATOM 639 O O . LEU A 1 81 ? 21.365 -8.402 -0.760 1.00 97.06 81 LEU A O 1
ATOM 643 N N . PRO A 1 82 ? 22.475 -9.010 -2.611 1.00 97.19 82 PRO A N 1
ATOM 644 C CA . PRO A 1 82 ? 23.568 -9.658 -1.875 1.00 97.19 82 PR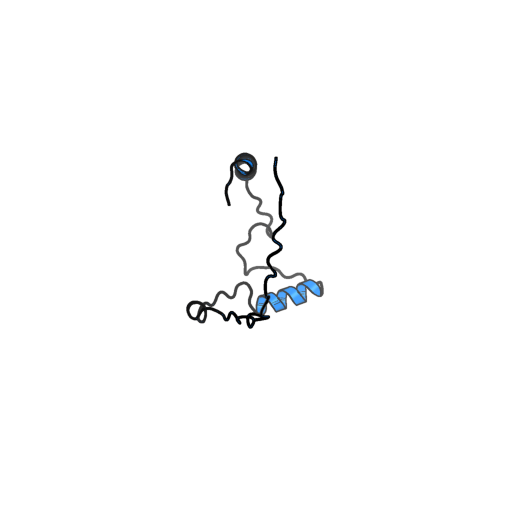O A CA 1
ATOM 645 C C . PRO A 1 82 ? 24.372 -8.718 -0.969 1.00 97.19 82 PRO A C 1
ATOM 647 O O . PRO A 1 82 ? 25.047 -9.178 -0.050 1.00 97.19 82 PRO A O 1
ATOM 650 N N . TYR A 1 83 ? 24.327 -7.416 -1.246 1.00 96.06 83 TYR A N 1
ATOM 651 C CA . TYR A 1 83 ? 25.060 -6.382 -0.515 1.00 96.06 83 TYR A CA 1
ATOM 652 C C . TYR A 1 83 ? 24.137 -5.516 0.353 1.00 96.06 83 TYR A C 1
ATOM 654 O O . TYR A 1 83 ? 24.612 -4.608 1.037 1.00 96.06 83 TYR A O 1
ATOM 662 N N . ALA A 1 84 ? 22.825 -5.766 0.311 1.00 95.06 84 ALA A N 1
ATOM 663 C CA . ALA A 1 84 ? 21.840 -5.026 1.082 1.00 95.06 84 ALA A CA 1
ATOM 664 C C . ALA A 1 84 ? 21.947 -5.351 2.581 1.00 95.06 84 ALA A C 1
ATOM 666 O O . ALA A 1 84 ? 22.330 -6.451 2.978 1.00 95.06 84 ALA A O 1
ATOM 667 N N . GLN A 1 85 ? 21.580 -4.382 3.417 1.00 86.75 85 GLN A N 1
ATOM 668 C CA . GLN A 1 85 ? 21.497 -4.526 4.871 1.00 86.75 85 GLN A CA 1
ATOM 669 C C . GLN A 1 85 ? 20.087 -4.144 5.325 1.00 86.75 85 GLN A C 1
ATOM 671 O O . GLN A 1 85 ? 19.493 -3.220 4.764 1.00 86.75 85 GLN A O 1
ATOM 676 N N . GLY A 1 86 ? 19.561 -4.848 6.325 1.00 79.62 86 GLY A N 1
ATOM 677 C CA . GLY A 1 86 ? 18.227 -4.648 6.891 1.00 79.62 86 GLY A CA 1
ATOM 678 C C . GLY A 1 86 ? 18.148 -5.152 8.319 1.00 79.62 86 GLY A C 1
ATOM 679 O O . GLY A 1 86 ? 18.994 -6.001 8.682 1.00 79.62 86 GLY A O 1
#

Solvent-accessible surface area (backbone atoms only — not comparable to full-atom values): 6161 Å² total; per-residue (Å²): 138,80,90,79,81,82,79,83,76,82,79,81,78,76,85,69,76,75,75,82,77,85,83,73,82,58,79,89,54,74,84,66,85,76,66,86,78,33,71,69,44,55,52,51,52,51,42,42,75,74,69,47,89,77,84,76,84,87,57,93,65,50,58,93,74,73,50,73,83,56,68,67,59,54,53,52,49,62,70,42,53,88,77,60,84,133

Sequence (86 aa):
MGDVTTHQVPWHATGHHPRQRTFTQSSKLQDVLYEIRGPVHEHAARLEAEGHRILKLNIGNPAPFGFEAPDVIMRDMIAALPYAQG

Foldseek 3Di:
DDDDDPDDDDPPPPDPPPDPDDDDDDPVCPPPDDCLPPPVVVVVVVCVVVVDDDDCPSDPDCVVVPDDDDPVVVVVCVVCVVVDDD

Nearest PDB structures (foldseek):
  4cvq-assembly1_B  TM=8.444E-01  e=1.337E-05  Escherichia coli K-12

Mean predicted aligned error: 12.68 Å

Secondary structure (DSSP, 8-state):
-----------------PPPPP-PPPGGGTT---GGGSHHHHHHHHHHHTT-----TT---SGGGT-PPPHHHHHHHHHHGGG---

InterPro domains:
  IPR015422 Pyridoxal phosphate-dependent transferase, small domain [G3DSA:3.90.1150.10] (14-86)
  IPR051926 Alanine Aminotransferase [PTHR43488] (21-85)

Organism: Mycolicibacterium agri (NCBI:txid36811)

pLDDT: mean 84.76, std 16.26, range [43.91, 98.31]